Protein AF-A0A0L0FN17-F1 (afdb_monomer_lite)

Sequence (149 aa):
MPITRLVSHERHCKNNTYSCPTCDVKLPLDSREWHEVFMHTRTTCVCSAELTHHALLNAHVRMECSKRMIQCSNLGCLLLTPAYRHTEHLRECGSVTIACPICIENVCRSAAVFHFEAMHGIQAEQLRSGVPLEDQVAALIAAGKVYDF

pLDDT: mean 87.71, std 11.59, range [44.44, 97.25]

Radius of gyration: 27.36 Å; chains: 1; bounding box: 51×51×70 Å

Organism: NCBI:txid667725

InterPro domains:
  IPR051986 Innate Immunity and Apoptosis Regulator [PTHR16295] (5-124)

Structure (mmCIF, N/CA/C/O backbone):
data_AF-A0A0L0FN17-F1
#
_entry.id   AF-A0A0L0FN17-F1
#
loop_
_atom_site.group_PDB
_atom_site.id
_atom_site.type_symbol
_atom_site.label_atom_id
_atom_site.label_alt_id
_atom_site.label_comp_id
_atom_site.label_asym_id
_atom_site.label_entity_id
_atom_site.label_seq_id
_atom_site.pdbx_PDB_ins_code
_atom_site.Cartn_x
_atom_site.Cartn_y
_atom_site.Cartn_z
_atom_site.occupancy
_atom_site.B_iso_or_equiv
_atom_site.auth_seq_id
_atom_site.auth_comp_id
_atom_site.auth_asym_id
_atom_site.auth_atom_id
_atom_site.pdbx_PDB_model_num
ATOM 1 N N . MET A 1 1 ? -32.188 -39.034 37.813 1.00 44.44 1 MET A N 1
ATOM 2 C CA . MET A 1 1 ? -32.162 -37.751 38.555 1.00 44.44 1 MET A CA 1
ATOM 3 C C . MET A 1 1 ?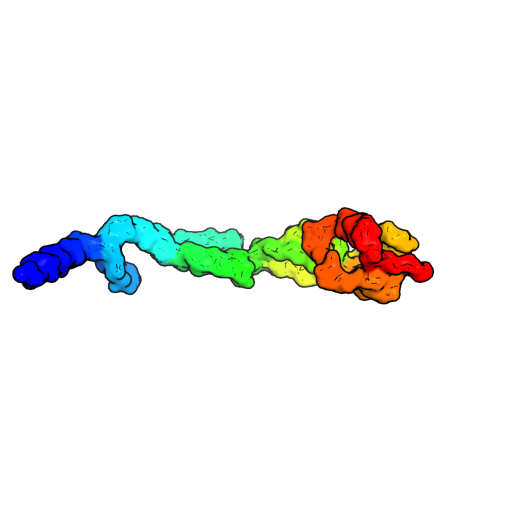 -31.449 -36.671 37.723 1.00 44.44 1 MET A C 1
ATOM 5 O O . MET A 1 1 ? -30.243 -36.523 37.880 1.00 44.44 1 MET A O 1
ATOM 9 N N . PRO A 1 2 ? -32.133 -35.957 36.801 1.00 53.91 2 PRO A N 1
ATOM 10 C CA . PRO A 1 2 ? -31.514 -34.903 35.974 1.00 53.91 2 PRO A CA 1
ATOM 11 C C . PRO A 1 2 ? -31.771 -33.464 36.474 1.00 53.91 2 PRO A C 1
ATOM 13 O O . PRO A 1 2 ? -31.056 -32.546 36.089 1.00 53.91 2 PRO A O 1
ATOM 16 N N . ILE A 1 3 ? -32.766 -33.257 37.346 1.00 52.59 3 ILE A N 1
ATOM 17 C CA . ILE A 1 3 ? -33.277 -31.922 37.723 1.00 52.59 3 ILE A CA 1
ATOM 18 C C . ILE A 1 3 ? -32.275 -31.139 38.590 1.00 52.59 3 ILE A C 1
ATOM 20 O O . ILE A 1 3 ? -32.088 -29.940 38.405 1.00 52.59 3 ILE A O 1
ATOM 24 N N . THR A 1 4 ? -31.551 -31.812 39.486 1.00 55.56 4 THR A N 1
ATOM 25 C CA . THR A 1 4 ? -30.559 -31.182 40.377 1.00 55.56 4 THR A CA 1
ATOM 26 C C . THR A 1 4 ? -29.362 -30.585 39.635 1.00 55.56 4 THR A C 1
ATOM 28 O O . THR A 1 4 ? -28.805 -29.586 40.086 1.00 55.56 4 THR A O 1
ATOM 31 N N . ARG A 1 5 ? -28.982 -31.142 38.476 1.00 55.22 5 ARG A N 1
ATOM 32 C CA . ARG A 1 5 ? -27.898 -30.584 37.650 1.00 55.22 5 ARG A CA 1
ATOM 33 C C . ARG A 1 5 ? -28.317 -29.298 36.937 1.00 55.22 5 ARG A C 1
ATOM 35 O O . ARG A 1 5 ? -27.504 -28.384 36.856 1.00 55.22 5 ARG A O 1
ATOM 42 N N . LEU A 1 6 ? -29.569 -29.204 36.482 1.00 60.59 6 LEU A N 1
ATOM 43 C CA . LEU A 1 6 ? -30.074 -28.018 35.784 1.00 60.59 6 LEU A CA 1
ATOM 44 C C . LEU A 1 6 ? -30.191 -26.817 36.734 1.00 60.59 6 LEU A C 1
ATOM 46 O O . LEU A 1 6 ? -29.661 -25.755 36.437 1.00 60.59 6 LEU A O 1
ATOM 50 N N . VAL A 1 7 ? -30.762 -27.017 37.927 1.00 61.84 7 VAL A N 1
ATOM 51 C CA . VAL A 1 7 ? -30.906 -25.959 38.948 1.00 61.84 7 VAL A CA 1
ATOM 52 C C . VAL A 1 7 ? -29.539 -25.459 39.440 1.00 61.84 7 VAL A C 1
ATOM 54 O O . VAL A 1 7 ? -29.342 -24.266 39.676 1.00 61.84 7 VAL A O 1
ATOM 57 N N . SER A 1 8 ? -28.559 -26.361 39.561 1.00 62.78 8 SER A N 1
ATOM 58 C CA . SER A 1 8 ? -27.179 -25.992 39.897 1.00 62.78 8 SER A CA 1
ATOM 59 C C . SER A 1 8 ? -26.492 -25.220 38.768 1.00 62.78 8 SER A C 1
ATOM 61 O O . SER A 1 8 ? -25.761 -24.271 39.051 1.00 62.78 8 SER A O 1
ATOM 63 N N . HIS A 1 9 ? -26.707 -25.607 37.506 1.00 62.69 9 HIS A N 1
ATOM 64 C CA . HIS A 1 9 ? -26.174 -24.886 36.351 1.00 62.69 9 HIS A CA 1
ATOM 65 C C . HIS A 1 9 ? -26.810 -23.500 36.220 1.00 62.69 9 HIS A C 1
ATOM 67 O O . HIS A 1 9 ? -26.086 -22.527 36.063 1.00 62.69 9 HIS A O 1
ATOM 73 N N . GLU A 1 10 ? -28.129 -23.382 36.379 1.00 60.12 10 GLU A N 1
ATOM 74 C CA . GLU A 1 10 ? -28.839 -22.100 36.355 1.00 60.12 10 GLU A CA 1
ATOM 75 C C . GLU A 1 10 ? -28.340 -21.150 37.445 1.00 60.12 10 GLU A C 1
ATOM 77 O O . GLU A 1 10 ? -28.096 -19.976 37.170 1.00 60.12 10 GLU A O 1
ATOM 82 N N . ARG A 1 11 ? -28.121 -21.645 38.671 1.00 60.91 11 ARG A N 1
ATOM 83 C CA . ARG A 1 11 ? -27.576 -20.837 39.771 1.00 60.91 11 ARG A CA 1
ATOM 84 C C . ARG A 1 11 ? -26.118 -20.438 39.533 1.00 60.91 11 ARG A C 1
ATOM 86 O O . ARG A 1 11 ? -25.749 -19.303 39.823 1.00 60.91 11 ARG A O 1
ATOM 93 N N . HIS A 1 12 ? -25.294 -21.344 39.005 1.00 60.47 12 HIS A N 1
ATOM 94 C CA . HIS A 1 12 ? -23.901 -21.051 38.660 1.00 60.47 12 HIS A CA 1
ATOM 95 C C . HIS A 1 12 ? -23.807 -20.049 37.502 1.00 60.47 12 HIS A C 1
ATOM 97 O O . HIS A 1 12 ? -23.046 -19.093 37.583 1.00 60.47 12 HIS A O 1
ATOM 103 N N . CYS A 1 13 ? -24.645 -20.207 36.478 1.00 60.00 13 CYS A N 1
ATOM 104 C CA . CYS A 1 13 ? -24.744 -19.293 35.349 1.00 60.00 13 CYS A CA 1
ATOM 105 C C . CYS A 1 13 ? -25.216 -17.907 35.820 1.00 60.00 13 CYS A C 1
ATOM 107 O O . CYS A 1 13 ? -24.530 -16.925 35.564 1.00 60.00 13 CYS A O 1
ATOM 109 N N . LYS A 1 14 ? -26.286 -17.808 36.627 1.00 60.56 14 LYS A N 1
ATOM 110 C CA . LYS A 1 14 ? -26.747 -16.524 37.200 1.00 60.56 14 LYS A CA 1
ATOM 111 C C . LYS A 1 14 ? -25.676 -15.801 38.018 1.00 60.56 14 LYS A C 1
ATOM 113 O O . LYS A 1 14 ? -25.554 -14.589 37.897 1.00 60.56 14 LYS A O 1
ATOM 118 N N . ASN A 1 15 ? -24.919 -16.530 38.836 1.00 68.00 15 ASN A N 1
ATOM 119 C CA . ASN A 1 15 ? -23.893 -15.937 39.698 1.00 68.00 15 ASN A CA 1
ATOM 120 C C . ASN A 1 15 ? -22.588 -15.611 38.958 1.00 68.00 15 ASN A C 1
ATOM 122 O O . ASN A 1 15 ? -21.779 -14.858 39.488 1.00 68.00 15 ASN A O 1
ATOM 126 N N . ASN A 1 16 ? -22.382 -16.169 37.762 1.00 76.69 16 ASN A N 1
ATOM 127 C CA . ASN A 1 16 ? -21.165 -15.990 36.973 1.00 76.69 16 ASN A CA 1
ATOM 128 C C . ASN A 1 16 ? -21.400 -15.197 35.675 1.00 76.69 16 ASN A C 1
ATOM 130 O O . ASN A 1 16 ? -20.583 -15.247 34.757 1.00 76.69 16 ASN A O 1
ATOM 134 N N . THR A 1 17 ? -22.525 -14.478 35.582 1.00 84.88 17 THR A N 1
ATOM 135 C CA . THR A 1 17 ? -22.855 -13.619 34.438 1.00 84.88 17 THR A CA 1
ATOM 136 C C . THR A 1 17 ? -22.808 -12.152 34.858 1.00 84.88 17 THR A C 1
ATOM 138 O O . THR A 1 17 ? -23.466 -11.740 35.810 1.00 84.88 17 THR A O 1
ATOM 141 N N . TYR A 1 18 ? -22.059 -11.351 34.114 1.00 88.38 18 TYR A N 1
ATOM 142 C CA . TYR A 1 18 ? -22.012 -9.899 34.183 1.00 88.38 18 TYR A CA 1
ATOM 143 C C . TYR A 1 18 ? -22.920 -9.292 33.107 1.00 88.38 18 TYR A C 1
ATOM 145 O O . TYR A 1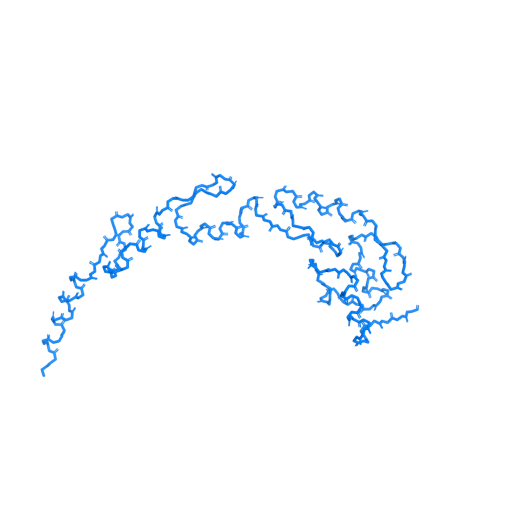 18 ? -22.970 -9.789 31.984 1.00 88.38 18 TYR A O 1
ATOM 153 N N . SER A 1 19 ? -23.643 -8.223 33.446 1.00 91.94 19 SER A N 1
ATOM 154 C CA . SER A 1 19 ? -24.376 -7.396 32.477 1.00 91.94 19 SER A CA 1
ATOM 155 C C . SER A 1 19 ? -23.685 -6.041 32.385 1.00 91.94 19 SER A C 1
ATOM 157 O O . SER A 1 19 ? -23.561 -5.355 33.398 1.00 91.94 19 SER A O 1
ATOM 159 N N . CYS A 1 20 ? -23.207 -5.674 31.197 1.00 91.31 20 CYS A N 1
ATOM 160 C CA . CYS A 1 20 ? -22.503 -4.413 30.991 1.00 91.31 20 CYS A CA 1
ATOM 161 C C . CYS A 1 20 ? -23.466 -3.217 31.118 1.00 91.31 20 CYS A C 1
ATOM 163 O O . CYS A 1 20 ? -24.441 -3.176 30.377 1.00 91.31 20 CYS A O 1
ATOM 165 N N . PRO A 1 21 ? -23.182 -2.197 31.946 1.00 90.12 21 PRO A N 1
ATOM 166 C CA . PRO A 1 21 ? -24.062 -1.038 32.116 1.00 90.12 21 PRO A CA 1
ATOM 167 C C . PRO A 1 21 ? -24.039 -0.060 30.929 1.00 90.12 21 PRO A C 1
ATOM 169 O O . PRO A 1 21 ? -24.857 0.850 30.870 1.00 90.12 21 PRO A O 1
ATOM 172 N N . THR A 1 22 ? -23.083 -0.199 30.003 1.00 88.62 22 THR A N 1
ATOM 173 C CA . THR A 1 22 ? -22.932 0.696 28.842 1.00 88.62 22 THR A CA 1
ATOM 174 C C . THR A 1 22 ? -23.704 0.206 27.618 1.00 88.62 22 THR A C 1
ATOM 176 O O . THR A 1 22 ? -24.139 1.017 26.806 1.00 88.62 22 THR A O 1
ATOM 179 N N . CYS A 1 23 ? -23.854 -1.111 27.454 1.00 89.81 23 CYS A N 1
ATOM 180 C CA . CYS A 1 23 ? -24.461 -1.709 26.258 1.00 89.81 23 CYS A CA 1
ATOM 181 C C . CYS A 1 23 ? -25.405 -2.886 26.545 1.00 89.81 23 CYS A C 1
ATOM 183 O O . CYS A 1 23 ? -25.843 -3.546 25.607 1.00 89.81 23 CYS A O 1
ATOM 185 N N . ASP A 1 24 ? -25.675 -3.183 27.820 1.00 90.62 24 ASP A N 1
ATOM 186 C CA . ASP A 1 24 ? -26.569 -4.245 28.310 1.00 90.62 24 ASP A CA 1
ATOM 187 C C . ASP A 1 24 ? -26.239 -5.676 27.841 1.00 90.62 24 ASP A C 1
ATOM 189 O O . ASP A 1 24 ? -27.016 -6.615 28.047 1.00 90.62 24 ASP A O 1
ATOM 193 N N . VAL A 1 25 ? -25.054 -5.888 27.260 1.00 90.06 25 VAL A N 1
ATOM 194 C CA . VAL A 1 25 ? -24.565 -7.220 26.886 1.00 90.06 25 VAL A CA 1
ATOM 195 C C . VAL A 1 25 ? -24.356 -8.062 28.141 1.00 90.06 25 VAL A C 1
ATOM 197 O O . VAL A 1 25 ? -23.751 -7.610 29.114 1.00 90.06 25 VAL A O 1
ATOM 200 N N . LYS A 1 26 ? -24.828 -9.311 28.094 1.00 90.44 26 LYS A N 1
ATOM 201 C CA . LYS A 1 26 ? -24.593 -10.327 29.125 1.00 90.44 26 LYS A CA 1
ATOM 202 C C . LYS A 1 26 ? -23.416 -11.208 28.729 1.00 90.44 26 LYS A C 1
ATOM 204 O O . LYS A 1 26 ? -23.409 -11.763 27.633 1.00 90.44 26 LYS A O 1
ATOM 209 N N . LEU A 1 27 ? -22.441 -11.348 29.616 1.00 89.50 27 LEU A N 1
ATOM 210 C CA . LEU A 1 27 ? -21.198 -12.079 29.379 1.00 89.50 27 LEU A CA 1
ATOM 211 C C . LEU A 1 27 ? -20.705 -12.761 30.664 1.00 89.50 27 LEU A C 1
ATOM 213 O O . LEU A 1 27 ? -21.163 -12.399 31.747 1.00 89.50 27 LEU A O 1
ATOM 217 N N . PRO A 1 28 ? -19.784 -13.736 30.590 1.00 90.19 28 PRO A N 1
ATOM 218 C CA . PRO A 1 28 ? -19.160 -14.304 31.782 1.00 90.19 28 PRO A CA 1
ATOM 219 C C . PRO A 1 28 ? -18.481 -13.221 32.625 1.00 90.19 28 PRO A C 1
ATOM 221 O O . PRO A 1 28 ? -17.878 -12.296 32.074 1.00 90.19 28 PRO A O 1
ATOM 224 N N . LEU A 1 29 ? -18.553 -13.343 33.951 1.00 88.06 29 LEU A N 1
ATOM 225 C CA . LEU A 1 29 ? -17.951 -12.380 34.879 1.00 88.06 29 LEU A CA 1
ATOM 226 C C . LEU A 1 29 ? -16.445 -12.206 34.620 1.00 88.06 29 LEU A C 1
ATOM 228 O O . LEU A 1 29 ? -15.964 -11.077 34.570 1.00 88.06 29 LEU A O 1
ATOM 232 N N . ASP A 1 30 ? -15.739 -13.302 34.330 1.00 89.12 30 ASP A N 1
ATOM 233 C CA . ASP A 1 30 ? -14.303 -13.309 34.006 1.00 89.12 30 ASP A CA 1
ATOM 234 C C . ASP A 1 30 ? -13.965 -12.556 32.704 1.00 89.12 30 ASP A C 1
ATOM 236 O O . ASP A 1 30 ? -12.822 -12.178 32.472 1.00 89.12 30 ASP A O 1
ATOM 240 N N . SER A 1 31 ? -14.953 -12.318 31.834 1.00 90.19 31 SER A N 1
ATOM 241 C CA . SER A 1 31 ? -14.785 -11.567 30.581 1.00 90.19 31 SER A CA 1
ATOM 242 C C . SER A 1 31 ? -15.114 -10.075 30.720 1.00 90.19 31 SER A C 1
ATOM 244 O O . SER A 1 31 ? -14.966 -9.331 29.750 1.00 90.19 31 SER A O 1
ATOM 246 N N . ARG A 1 32 ? -15.563 -9.620 31.901 1.00 90.56 32 ARG A N 1
ATOM 247 C CA . ARG A 1 32 ? -15.974 -8.230 32.156 1.00 90.56 32 ARG A CA 1
ATOM 248 C C . ARG A 1 32 ? -14.882 -7.223 31.817 1.00 90.56 32 ARG A C 1
ATOM 250 O O . ARG A 1 32 ? -15.141 -6.284 31.071 1.00 90.56 32 ARG A O 1
ATOM 257 N N . GLU A 1 33 ? -13.694 -7.401 32.388 1.00 90.81 33 GLU A N 1
ATOM 258 C CA . GLU A 1 33 ? -12.596 -6.441 32.240 1.00 90.81 33 GLU A CA 1
ATOM 259 C C . GLU A 1 33 ? -12.179 -6.326 30.774 1.00 90.81 33 GLU A C 1
ATOM 261 O O . GLU A 1 33 ? -12.100 -5.229 30.227 1.00 90.81 33 GLU A O 1
ATOM 266 N N . TRP A 1 34 ? -12.026 -7.472 30.105 1.00 90.31 34 TRP A N 1
ATOM 267 C CA . TRP A 1 34 ? -11.741 -7.511 28.677 1.00 90.31 34 TRP A CA 1
ATOM 268 C C . TRP A 1 34 ? -12.815 -6.775 27.868 1.00 90.31 34 TRP A C 1
ATOM 270 O O . TRP A 1 34 ? -12.481 -5.958 27.018 1.00 90.31 34 TRP A O 1
ATOM 280 N N . HIS A 1 35 ? -14.099 -7.005 28.152 1.00 90.88 35 HIS A N 1
ATOM 281 C CA . HIS A 1 35 ? -15.195 -6.326 27.464 1.00 90.88 35 HIS A CA 1
ATOM 282 C C . HIS A 1 35 ? -15.167 -4.810 27.679 1.00 90.88 35 HIS A C 1
ATOM 284 O O . HIS A 1 35 ? -15.280 -4.061 26.712 1.00 90.88 35 HIS A O 1
ATOM 290 N N . GLU A 1 36 ? -14.999 -4.343 28.917 1.00 87.56 36 GLU A N 1
ATOM 291 C CA . GLU A 1 36 ? -14.923 -2.908 29.215 1.00 87.56 36 GLU A CA 1
ATOM 292 C C . GLU A 1 36 ? -13.761 -2.253 28.462 1.00 87.56 36 GLU A C 1
ATOM 294 O O . GLU A 1 36 ? -13.959 -1.259 27.757 1.00 87.56 36 GLU A O 1
ATOM 299 N N . VAL A 1 37 ? -12.578 -2.870 28.517 1.00 87.38 37 VAL A N 1
ATOM 300 C CA . VAL A 1 37 ? -11.384 -2.361 27.843 1.00 87.38 37 VAL A CA 1
ATOM 301 C C . VAL A 1 37 ? -11.551 -2.378 26.321 1.00 87.38 37 VAL A C 1
ATOM 303 O O . VAL A 1 37 ? -11.330 -1.357 25.673 1.00 87.38 37 VAL A O 1
ATOM 306 N N . PHE A 1 38 ? -11.966 -3.496 25.725 1.00 86.00 38 PHE A N 1
ATOM 307 C CA . PHE A 1 38 ? -12.003 -3.640 24.268 1.00 86.00 38 PHE A CA 1
ATOM 308 C C . PHE A 1 38 ? -13.199 -2.958 23.605 1.00 86.00 38 PHE A C 1
ATOM 310 O O . PHE A 1 38 ? -13.077 -2.538 22.454 1.00 86.00 38 PHE A O 1
ATOM 317 N N . MET A 1 39 ? -14.342 -2.848 24.284 1.00 85.62 39 MET A N 1
ATOM 318 C CA . MET A 1 39 ? -15.570 -2.330 23.675 1.00 85.62 39 MET A CA 1
ATOM 319 C C . MET A 1 39 ? -15.790 -0.847 23.967 1.00 85.62 39 MET A C 1
ATOM 321 O O . MET A 1 39 ? -16.277 -0.128 23.095 1.00 85.62 39 MET A O 1
ATOM 325 N N . HIS A 1 40 ? -15.408 -0.376 25.159 1.00 88.50 40 HIS A N 1
ATOM 326 C CA . HIS A 1 40 ? -15.829 0.942 25.653 1.00 88.50 40 HIS A CA 1
ATOM 327 C C . HIS A 1 40 ? -14.682 1.927 25.868 1.00 88.50 40 HIS A C 1
ATOM 329 O O . HIS A 1 40 ? -14.940 3.125 25.994 1.00 88.50 40 HIS A O 1
ATOM 335 N N . THR A 1 41 ? -13.423 1.478 25.836 1.00 87.50 41 THR A N 1
ATOM 336 C CA . THR A 1 41 ? -12.281 2.403 25.876 1.00 87.50 41 THR A CA 1
ATOM 337 C C . THR A 1 41 ? -12.279 3.282 24.634 1.00 87.50 41 THR A C 1
ATOM 339 O O . THR A 1 41 ? -12.156 2.804 23.503 1.00 87.50 41 THR A O 1
ATOM 342 N N . ARG A 1 42 ? -12.392 4.595 24.850 1.00 85.94 42 ARG A N 1
ATOM 343 C CA . ARG A 1 42 ? -12.186 5.582 23.794 1.00 85.94 42 ARG A CA 1
ATOM 344 C C . ARG A 1 42 ? -10.716 5.631 23.433 1.00 85.94 42 ARG A C 1
ATOM 346 O O . ARG A 1 42 ? -9.864 5.815 24.296 1.00 85.94 42 ARG A O 1
ATOM 353 N N . THR A 1 43 ? -10.442 5.503 22.145 1.00 86.06 43 THR A N 1
ATOM 354 C CA . THR A 1 43 ? -9.096 5.637 21.602 1.00 86.06 43 THR A CA 1
ATOM 355 C C . THR A 1 43 ? -9.106 6.684 20.503 1.00 86.06 43 THR A C 1
ATOM 357 O O . THR A 1 43 ? -9.994 6.701 19.649 1.00 86.06 43 THR A O 1
ATOM 360 N N . THR A 1 44 ? -8.103 7.554 20.516 1.00 87.94 44 THR A N 1
ATOM 361 C CA . THR A 1 44 ? -7.920 8.574 19.486 1.00 87.94 44 THR A CA 1
ATOM 362 C C . THR A 1 44 ? -6.976 8.043 18.415 1.00 87.94 44 THR A C 1
ATOM 364 O O . THR A 1 44 ? -5.846 7.646 18.699 1.00 87.94 44 THR A O 1
ATOM 367 N N . CYS A 1 45 ? -7.430 8.026 17.165 1.00 90.56 45 CYS A N 1
ATOM 368 C CA . CYS A 1 45 ? -6.592 7.683 16.024 1.00 90.56 45 CYS A CA 1
ATOM 369 C C . CYS A 1 45 ? -5.606 8.825 15.703 1.00 90.56 45 CYS A C 1
ATOM 371 O O . CYS A 1 45 ? -5.848 9.987 16.016 1.00 90.56 45 CYS A O 1
ATOM 373 N N . VAL A 1 46 ? -4.520 8.530 14.981 1.00 87.75 46 VAL A N 1
ATOM 374 C CA . VAL A 1 46 ? -3.538 9.525 14.491 1.00 87.75 46 VAL A CA 1
ATOM 375 C C . VAL A 1 46 ? -4.180 10.589 13.581 1.00 87.75 46 VAL A C 1
ATOM 377 O O . VAL A 1 46 ? -3.662 11.701 13.432 1.00 87.75 46 VAL A O 1
ATOM 380 N N . CYS A 1 47 ? -5.319 10.275 12.959 1.00 88.25 47 CYS A N 1
ATOM 381 C CA . CYS A 1 47 ? -6.135 11.226 12.196 1.00 88.25 47 CYS A CA 1
ATOM 382 C C . CYS A 1 47 ? -7.042 12.114 13.072 1.00 88.25 47 CYS A C 1
ATOM 384 O O . CYS A 1 47 ? -7.796 12.906 12.518 1.00 88.25 47 CYS A O 1
ATOM 386 N N . SER A 1 48 ? -6.956 11.988 14.400 1.00 90.06 48 SER A N 1
ATOM 387 C CA . SER A 1 48 ? -7.777 12.665 15.414 1.00 90.06 48 SER A CA 1
ATOM 388 C C . SER A 1 48 ? -9.232 12.191 15.518 1.00 90.06 48 SER A C 1
ATOM 390 O O . SER A 1 48 ? -9.994 12.771 16.283 1.00 90.06 48 SER A O 1
ATOM 392 N N . ALA A 1 49 ? -9.623 11.123 14.814 1.00 86.31 49 ALA A N 1
ATOM 393 C CA . ALA A 1 49 ? -10.921 10.484 15.025 1.00 86.31 49 ALA A CA 1
ATOM 394 C C . ALA A 1 49 ? -10.962 9.772 16.387 1.00 86.31 49 ALA A C 1
ATOM 396 O O . ALA A 1 49 ? -10.041 9.023 16.723 1.00 86.31 49 ALA A O 1
ATOM 397 N N . GLU A 1 50 ? -12.032 9.978 17.150 1.00 88.06 50 GLU A N 1
ATOM 398 C CA . GLU A 1 50 ? -12.308 9.227 18.375 1.00 88.06 50 GLU A CA 1
ATOM 399 C C . GLU A 1 50 ? -13.189 8.025 18.052 1.00 88.06 50 GLU A C 1
ATOM 401 O O . GLU A 1 50 ? -14.273 8.176 17.489 1.00 88.06 50 GLU A O 1
ATOM 406 N N . LEU A 1 51 ? -12.732 6.832 18.426 1.00 85.31 51 LEU A N 1
ATOM 407 C CA . LEU A 1 51 ? -13.511 5.610 18.289 1.00 85.31 51 LEU A CA 1
ATOM 408 C C . LEU A 1 51 ? -13.628 4.932 19.649 1.00 85.31 51 LEU A C 1
ATOM 410 O O . LEU A 1 51 ? -12.648 4.781 20.382 1.00 85.31 51 LEU A O 1
ATOM 414 N N . THR A 1 52 ? -14.843 4.516 19.982 1.00 76.06 52 THR A N 1
ATOM 415 C CA . THR A 1 52 ? -15.067 3.435 20.939 1.00 76.06 52 THR A CA 1
ATOM 416 C C . THR A 1 52 ? -14.929 2.119 20.184 1.00 76.06 52 THR A C 1
ATOM 418 O O . THR A 1 52 ? -15.087 2.091 18.964 1.00 76.06 52 THR A O 1
ATOM 421 N N . HIS A 1 53 ? -14.637 1.032 20.890 1.00 82.69 53 HIS A N 1
ATOM 422 C CA . HIS A 1 53 ? -14.472 -0.303 20.321 1.00 82.69 53 HIS A CA 1
ATOM 423 C C . HIS A 1 53 ? -13.188 -0.513 19.501 1.00 82.69 53 HIS A C 1
ATOM 425 O O . HIS A 1 53 ? -13.003 -0.014 18.388 1.00 82.69 53 HIS A O 1
A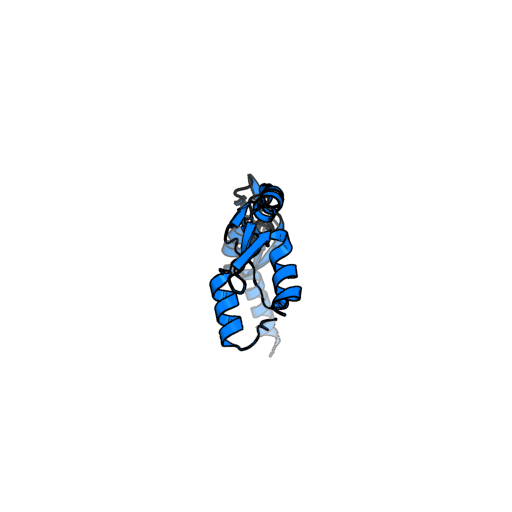TOM 431 N N . HIS A 1 54 ? -12.315 -1.377 20.006 1.00 77.75 54 HIS A N 1
ATOM 432 C CA . HIS A 1 54 ? -11.023 -1.663 19.394 1.00 77.75 54 HIS A CA 1
ATOM 433 C C . HIS A 1 54 ? -11.151 -2.265 17.982 1.00 77.75 54 HIS A C 1
ATOM 435 O O . HIS A 1 54 ? -10.316 -1.999 17.116 1.00 77.75 54 HIS A O 1
ATOM 441 N N . ALA A 1 55 ? -12.203 -3.041 17.686 1.00 76.06 55 ALA A N 1
ATOM 442 C CA . ALA A 1 55 ? -12.404 -3.544 16.322 1.00 76.06 55 ALA A CA 1
ATOM 443 C C . ALA A 1 55 ? -12.822 -2.434 15.340 1.00 76.06 55 ALA A C 1
ATOM 445 O O . ALA A 1 55 ? -12.436 -2.494 14.174 1.00 76.06 55 ALA A O 1
ATOM 446 N N . LEU A 1 56 ? -13.544 -1.401 15.807 1.00 84.06 56 LEU A N 1
ATOM 447 C CA . LEU A 1 56 ? -13.884 -0.244 14.971 1.00 84.06 56 LEU A CA 1
ATOM 448 C C . LEU A 1 56 ? -12.632 0.583 14.687 1.00 84.06 56 LEU A C 1
ATOM 450 O O . LEU A 1 56 ? -12.394 0.947 13.541 1.00 84.06 56 LEU A O 1
ATOM 454 N N . LEU A 1 57 ? -11.772 0.785 15.691 1.00 86.88 57 LEU A N 1
ATOM 455 C CA . LEU A 1 57 ? -10.467 1.419 15.494 1.00 86.88 57 LEU A CA 1
ATOM 456 C C . LEU A 1 57 ? -9.612 0.664 14.463 1.00 86.88 57 LEU A C 1
ATOM 458 O O . LEU A 1 57 ? -9.019 1.283 13.581 1.00 86.88 57 LEU A O 1
ATOM 462 N N . ASN A 1 58 ? -9.560 -0.667 14.542 1.00 85.81 58 ASN A N 1
ATOM 463 C CA . ASN A 1 58 ? -8.802 -1.476 13.585 1.00 85.81 58 ASN A CA 1
ATOM 464 C C . ASN A 1 58 ? -9.362 -1.379 12.160 1.00 85.81 58 ASN A C 1
ATOM 466 O O . ASN A 1 58 ? -8.589 -1.228 11.213 1.00 85.81 58 ASN A O 1
ATOM 470 N N . ALA A 1 59 ? -10.687 -1.449 12.000 1.00 88.38 59 ALA A N 1
ATOM 471 C CA . ALA A 1 59 ? -11.337 -1.261 10.705 1.00 88.38 59 ALA A CA 1
ATOM 472 C C . ALA A 1 59 ? -11.046 0.140 10.145 1.00 88.38 59 ALA A C 1
ATOM 474 O O . ALA A 1 59 ? -10.604 0.271 9.002 1.00 88.38 59 ALA A O 1
ATOM 475 N N . HIS A 1 60 ? -11.172 1.165 10.987 1.00 90.81 60 HIS A N 1
ATOM 476 C CA . HIS A 1 60 ? -10.880 2.548 10.646 1.00 90.81 60 HIS A CA 1
ATOM 477 C C . HIS A 1 60 ? -9.439 2.729 10.155 1.00 90.81 60 HIS A C 1
ATOM 479 O O . HIS A 1 60 ? -9.221 3.221 9.050 1.00 90.81 60 HIS A O 1
ATOM 485 N N . VAL A 1 61 ? -8.438 2.299 10.932 1.00 90.06 61 VAL A N 1
ATOM 486 C CA . VAL A 1 61 ? -7.014 2.459 10.580 1.00 90.06 61 VAL A CA 1
ATOM 487 C C . VAL A 1 61 ? -6.677 1.777 9.252 1.00 90.06 61 VAL A C 1
ATOM 489 O O . VAL A 1 61 ? -5.846 2.287 8.503 1.00 90.06 61 VAL A O 1
ATOM 492 N N . ARG A 1 62 ? -7.333 0.656 8.929 1.00 88.50 62 ARG A N 1
ATOM 493 C CA . ARG A 1 62 ? -7.079 -0.100 7.694 1.00 88.50 62 ARG A CA 1
ATOM 494 C C . ARG A 1 62 ? -7.807 0.458 6.474 1.00 88.50 62 ARG A C 1
ATOM 496 O O . ARG A 1 62 ? -7.230 0.455 5.391 1.00 88.50 62 ARG A O 1
ATOM 503 N N . MET A 1 63 ? -9.046 0.917 6.632 1.00 88.00 63 MET A N 1
ATOM 504 C CA . MET A 1 63 ? -9.934 1.187 5.493 1.00 88.00 63 MET A CA 1
ATOM 505 C C . MET A 1 63 ? -10.277 2.668 5.324 1.00 88.00 63 MET A C 1
ATOM 507 O O . MET A 1 63 ? -10.361 3.152 4.198 1.00 88.00 63 MET A O 1
ATOM 511 N N . GLU A 1 64 ? -10.435 3.406 6.420 1.00 89.12 64 GLU A N 1
ATOM 512 C CA . GLU A 1 64 ? -11.067 4.733 6.409 1.00 89.12 64 GLU A CA 1
ATOM 513 C C . GLU A 1 64 ? -10.096 5.864 6.747 1.00 89.12 64 GLU A C 1
ATOM 515 O O . GLU A 1 64 ? -10.245 6.988 6.272 1.00 89.12 64 GLU A O 1
ATOM 520 N N . CYS A 1 65 ? -9.084 5.581 7.567 1.00 92.56 65 CYS A N 1
ATOM 521 C CA . CYS A 1 65 ? -8.179 6.590 8.087 1.00 92.56 65 CYS A CA 1
ATOM 522 C C . CYS A 1 65 ? -7.478 7.321 6.938 1.00 92.56 65 CYS A C 1
ATOM 524 O O . CYS A 1 65 ? -6.788 6.720 6.108 1.00 92.56 65 CYS A O 1
ATOM 526 N N . SER A 1 66 ? -7.620 8.646 6.902 1.00 91.62 66 SER A N 1
ATOM 527 C CA . SER A 1 66 ? -6.987 9.509 5.898 1.00 91.62 66 SER A CA 1
ATOM 528 C C . SER A 1 66 ? -5.461 9.492 5.991 1.00 91.62 66 SER A C 1
ATOM 530 O O . SER A 1 66 ? -4.772 9.706 4.996 1.00 91.62 66 SER A O 1
ATOM 532 N N . LYS A 1 67 ? -4.927 9.192 7.180 1.00 94.12 67 LYS A N 1
ATOM 533 C CA . LYS A 1 67 ? -3.493 9.046 7.448 1.00 94.12 67 LYS A CA 1
ATOM 534 C C . LYS A 1 67 ? -3.010 7.593 7.388 1.00 94.12 67 LYS A C 1
ATOM 536 O O . LYS A 1 67 ? -1.855 7.347 7.724 1.00 94.12 67 LYS A O 1
ATOM 541 N N . ARG A 1 68 ? -3.848 6.632 6.970 1.00 94.69 68 ARG A N 1
ATOM 542 C CA . ARG A 1 68 ? -3.380 5.257 6.735 1.00 94.69 68 ARG A CA 1
ATOM 543 C C . ARG A 1 68 ? -2.308 5.264 5.651 1.00 94.69 68 ARG A C 1
ATOM 545 O O . ARG A 1 68 ? -2.404 6.025 4.686 1.00 94.69 68 ARG A O 1
ATOM 552 N N . MET A 1 69 ? -1.313 4.408 5.811 1.00 94.25 69 MET A N 1
ATOM 553 C CA . MET A 1 69 ? -0.236 4.266 4.843 1.00 94.25 69 MET A CA 1
ATOM 554 C C . MET A 1 69 ? -0.688 3.340 3.716 1.00 94.25 69 MET A C 1
ATOM 556 O O . MET A 1 69 ? -1.137 2.225 3.969 1.00 94.25 69 MET A O 1
ATOM 560 N N . ILE A 1 70 ? -0.580 3.812 2.478 1.00 95.06 70 ILE A N 1
ATOM 561 C CA . ILE A 1 70 ? -0.890 3.056 1.267 1.00 95.06 70 ILE A CA 1
ATOM 562 C C . ILE A 1 70 ? 0.389 2.920 0.456 1.00 95.06 70 ILE A C 1
ATOM 564 O O . ILE A 1 70 ? 1.117 3.893 0.255 1.00 95.06 70 ILE A O 1
ATOM 568 N N . GLN A 1 71 ? 0.647 1.712 -0.022 1.00 95.69 71 GLN A N 1
ATOM 569 C CA . GLN A 1 71 ? 1.740 1.446 -0.941 1.00 95.69 71 GLN A CA 1
ATOM 570 C C . GLN A 1 71 ? 1.476 2.074 -2.312 1.00 95.69 71 GLN A C 1
ATOM 572 O O . GLN A 1 71 ? 0.360 2.025 -2.836 1.00 95.69 71 GLN A O 1
ATOM 577 N N . CYS A 1 72 ? 2.505 2.673 -2.908 1.00 96.19 72 CYS A N 1
ATOM 578 C CA . CYS A 1 72 ? 2.433 3.115 -4.295 1.00 96.19 72 CYS A CA 1
ATOM 579 C C . CYS A 1 72 ? 2.170 1.921 -5.226 1.00 96.19 72 CYS A C 1
ATOM 581 O O . CYS A 1 72 ? 2.812 0.882 -5.098 1.00 96.19 72 CYS A O 1
ATOM 583 N N . SER A 1 73 ? 1.232 2.063 -6.164 1.00 94.75 73 SER A N 1
ATOM 584 C CA . SER A 1 73 ? 0.885 1.003 -7.120 1.00 94.75 73 SER A CA 1
ATOM 585 C C . SER A 1 73 ? 1.801 0.962 -8.345 1.00 94.75 73 SER A C 1
ATOM 587 O O . SER A 1 73 ? 1.811 -0.038 -9.054 1.00 94.75 73 SER A O 1
ATOM 589 N N . ASN A 1 74 ? 2.573 2.021 -8.598 1.00 95.50 74 ASN A N 1
ATOM 590 C CA . ASN A 1 74 ? 3.501 2.084 -9.724 1.00 95.50 74 ASN A CA 1
ATOM 591 C C . ASN A 1 74 ? 4.717 1.166 -9.491 1.00 95.50 74 ASN A C 1
ATOM 593 O O . ASN A 1 74 ? 5.318 1.183 -8.411 1.00 95.50 74 ASN A O 1
ATOM 597 N N . LEU A 1 75 ? 5.121 0.406 -10.515 1.00 93.81 75 LEU A N 1
ATOM 598 C CA . LEU A 1 75 ? 6.260 -0.518 -10.434 1.00 93.81 75 LEU A CA 1
ATOM 599 C C . LEU A 1 75 ? 7.571 0.204 -10.096 1.00 93.81 75 LEU A C 1
ATOM 601 O O . LEU A 1 75 ? 7.810 1.332 -10.522 1.00 93.81 75 LEU A O 1
ATOM 605 N N . GLY A 1 76 ? 8.422 -0.437 -9.294 1.00 90.38 76 GLY A N 1
ATOM 606 C CA . GLY A 1 76 ? 9.689 0.151 -8.844 1.00 90.38 76 GLY A CA 1
ATOM 607 C C . GLY A 1 76 ? 9.538 1.309 -7.844 1.00 90.38 76 GLY A C 1
ATOM 608 O O . GLY A 1 76 ? 10.524 1.966 -7.509 1.00 90.38 76 GLY A O 1
ATOM 609 N N . CYS A 1 77 ? 8.326 1.607 -7.357 1.00 95.06 77 CYS A N 1
ATOM 610 C CA . CYS A 1 77 ? 8.124 2.487 -6.206 1.00 95.06 77 CYS A CA 1
ATOM 611 C C . CYS A 1 77 ? 7.874 1.656 -4.951 1.00 95.06 77 CYS A C 1
ATOM 613 O O . CYS A 1 77 ? 6.903 0.907 -4.890 1.00 95.06 77 CYS A O 1
ATOM 615 N N . LEU A 1 78 ? 8.721 1.823 -3.937 1.00 94.56 78 LEU A N 1
ATOM 616 C CA . LEU A 1 78 ? 8.582 1.132 -2.648 1.00 94.56 78 LEU A CA 1
ATOM 617 C C . LEU A 1 78 ? 8.014 2.045 -1.554 1.00 94.56 78 LEU A C 1
ATOM 619 O O . LEU A 1 78 ? 7.954 1.666 -0.387 1.00 94.56 78 LEU A O 1
ATOM 623 N N . LEU A 1 79 ? 7.629 3.273 -1.913 1.00 95.62 79 LEU A N 1
ATOM 624 C CA . LEU A 1 79 ? 7.194 4.259 -0.940 1.00 95.62 79 LEU A CA 1
ATOM 625 C C . LEU A 1 79 ? 5.781 3.941 -0.438 1.00 95.62 79 LEU A C 1
ATOM 627 O O . LEU A 1 79 ? 4.847 3.730 -1.217 1.00 95.62 79 LEU A O 1
ATOM 631 N N . LEU A 1 80 ? 5.634 3.973 0.884 1.00 95.81 80 LEU A N 1
ATOM 632 C CA . LEU A 1 80 ? 4.344 4.073 1.549 1.00 95.81 80 LEU A CA 1
ATOM 633 C C . LEU A 1 80 ? 4.003 5.555 1.716 1.00 95.81 80 LEU A C 1
ATOM 635 O O . LEU A 1 80 ? 4.792 6.315 2.279 1.00 95.81 80 LEU A O 1
ATOM 639 N N . THR A 1 81 ? 2.815 5.967 1.288 1.00 95.38 81 THR A N 1
ATOM 640 C CA . THR A 1 81 ? 2.344 7.347 1.455 1.00 95.38 81 THR A CA 1
ATOM 641 C C . THR A 1 81 ? 1.039 7.391 2.235 1.00 95.38 81 THR A C 1
ATOM 643 O O . THR A 1 81 ? 0.204 6.501 2.055 1.00 95.38 81 THR A O 1
ATOM 646 N N . PRO A 1 82 ? 0.799 8.434 3.045 1.00 95.56 82 PRO A N 1
ATOM 647 C CA . PRO A 1 82 ? -0.510 8.649 3.639 1.00 95.56 82 PRO A CA 1
ATOM 648 C C . PRO A 1 82 ? -1.590 8.761 2.562 1.00 95.56 82 PRO A C 1
ATOM 650 O O . PRO A 1 82 ? -1.386 9.422 1.542 1.00 95.56 82 PRO A O 1
ATOM 653 N N . ALA A 1 83 ? -2.757 8.174 2.806 1.00 95.31 83 ALA A N 1
ATOM 654 C CA . ALA A 1 83 ? -3.828 8.123 1.820 1.00 95.31 83 ALA A CA 1
ATOM 655 C C . ALA A 1 83 ? -4.253 9.491 1.274 1.00 95.31 83 ALA A C 1
ATOM 657 O O . ALA A 1 83 ? -4.516 9.612 0.083 1.00 95.31 83 ALA A O 1
ATOM 658 N N . TYR A 1 84 ? -4.265 10.530 2.113 1.00 94.62 84 TYR A N 1
ATOM 659 C CA . TYR A 1 84 ? -4.623 11.887 1.686 1.00 94.62 84 TYR A CA 1
ATOM 660 C C . TYR A 1 84 ? -3.654 12.506 0.657 1.00 94.62 84 TYR A C 1
ATOM 662 O O . TYR A 1 84 ? -4.029 13.466 -0.008 1.00 94.62 84 TYR A O 1
ATOM 670 N N . ARG A 1 85 ? -2.431 11.969 0.506 1.00 95.62 85 ARG A N 1
ATOM 671 C CA . ARG A 1 85 ? -1.444 12.377 -0.518 1.00 95.62 85 ARG A CA 1
ATOM 672 C C . ARG A 1 85 ? -1.196 11.318 -1.588 1.00 95.62 85 ARG A C 1
ATOM 674 O O . ARG A 1 85 ? -0.414 11.553 -2.504 1.00 95.62 85 ARG A O 1
ATOM 681 N N . HIS A 1 86 ? -1.827 10.149 -1.489 1.00 96.31 86 HIS A N 1
ATOM 682 C CA . HIS A 1 86 ? -1.514 9.018 -2.367 1.00 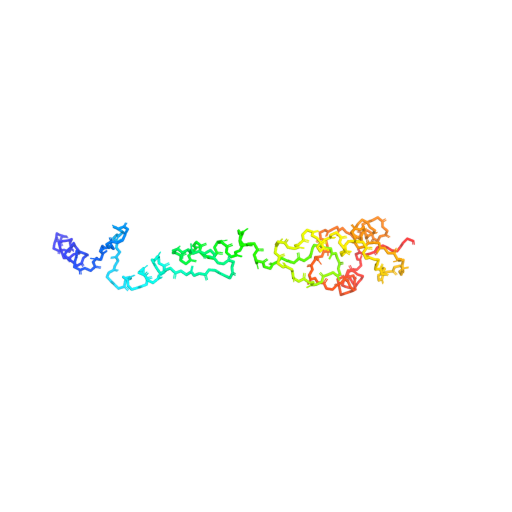96.31 86 HIS A CA 1
ATOM 683 C C . HIS A 1 86 ? -1.805 9.339 -3.838 1.00 96.31 86 HIS A C 1
ATOM 685 O O . HIS A 1 86 ? -0.956 9.090 -4.684 1.00 96.31 86 HIS A O 1
ATOM 691 N N . THR A 1 87 ? -2.925 10.000 -4.147 1.00 95.56 87 THR A N 1
ATOM 692 C CA . THR A 1 87 ? -3.264 10.405 -5.525 1.00 95.56 87 THR A CA 1
ATOM 693 C C . THR A 1 87 ? -2.248 11.377 -6.132 1.00 95.56 87 THR A C 1
ATOM 695 O O . THR A 1 87 ? -1.866 11.233 -7.292 1.00 95.56 87 THR A O 1
ATOM 698 N N . GLU A 1 88 ? -1.790 12.359 -5.352 1.00 96.94 88 GLU A N 1
ATOM 699 C CA . GLU A 1 88 ? -0.753 13.307 -5.776 1.00 96.94 88 GLU A CA 1
ATOM 700 C C . GLU A 1 88 ? 0.559 12.570 -6.062 1.00 96.94 88 GLU A C 1
ATOM 702 O O . GLU A 1 88 ? 1.127 12.715 -7.146 1.00 96.94 88 GLU A O 1
ATOM 707 N N . HIS A 1 89 ? 0.964 11.686 -5.145 1.00 97.25 89 HIS A N 1
ATOM 708 C CA . HIS A 1 89 ? 2.131 10.836 -5.329 1.00 97.25 89 HIS A CA 1
ATOM 709 C C . HIS A 1 89 ? 2.022 9.959 -6.582 1.00 97.25 89 HIS A C 1
ATOM 711 O O . HIS A 1 89 ? 2.989 9.876 -7.330 1.00 97.25 89 HIS A O 1
ATOM 717 N N . LEU A 1 90 ? 0.879 9.316 -6.849 1.00 96.44 90 LEU A N 1
ATOM 718 C CA . LEU A 1 90 ? 0.708 8.465 -8.033 1.00 96.44 90 LEU A CA 1
ATOM 719 C C . LEU A 1 90 ? 0.920 9.239 -9.336 1.00 96.44 90 LEU A C 1
ATOM 721 O O . LEU A 1 90 ? 1.553 8.714 -10.253 1.00 96.44 90 LEU A O 1
ATOM 725 N N . ARG A 1 91 ? 0.433 10.483 -9.404 1.00 96.06 91 ARG A N 1
ATOM 726 C CA . ARG A 1 91 ? 0.608 11.361 -10.566 1.00 96.06 91 ARG A CA 1
ATOM 727 C C . ARG A 1 91 ? 2.079 11.714 -10.779 1.00 96.06 91 ARG A C 1
ATOM 729 O O . ARG A 1 91 ? 2.590 11.572 -11.885 1.00 96.06 91 ARG A O 1
ATOM 736 N N . GLU A 1 92 ? 2.760 12.147 -9.723 1.00 97.12 92 GLU A N 1
ATOM 737 C CA . GLU A 1 92 ? 4.167 12.556 -9.795 1.00 97.12 92 GLU A CA 1
ATOM 738 C C . GLU A 1 92 ? 5.078 11.359 -10.058 1.00 97.12 92 GLU A C 1
ATOM 740 O O . GLU A 1 92 ? 5.847 11.354 -11.016 1.00 97.12 92 GLU A O 1
ATOM 745 N N . CYS A 1 93 ? 4.920 10.294 -9.275 1.00 96.81 93 CYS A N 1
ATOM 746 C CA . CYS A 1 93 ? 5.664 9.051 -9.419 1.00 96.81 93 CYS A CA 1
ATOM 747 C C . CYS A 1 93 ? 5.443 8.400 -10.791 1.00 96.81 93 CYS A C 1
ATOM 749 O O . CYS A 1 93 ? 6.387 7.867 -11.364 1.00 96.81 93 CYS A O 1
ATOM 751 N N . GLY A 1 94 ? 4.223 8.458 -11.333 1.00 96.00 94 GLY A N 1
ATOM 752 C CA . GLY A 1 94 ? 3.899 7.902 -12.648 1.00 96.00 94 GLY A CA 1
ATOM 753 C C . GLY A 1 94 ? 4.606 8.618 -13.801 1.00 96.00 94 GLY A C 1
ATOM 754 O O . GLY A 1 94 ? 4.950 7.974 -14.789 1.00 96.00 94 GLY A O 1
ATOM 755 N N . SER A 1 95 ? 4.863 9.922 -13.655 1.00 96.06 95 SER A N 1
ATOM 756 C CA . SER A 1 95 ? 5.585 10.728 -14.650 1.00 96.06 95 SER A CA 1
ATOM 757 C C . SER A 1 95 ? 7.103 10.522 -14.643 1.00 96.06 95 SER A C 1
ATOM 759 O O . SER A 1 95 ? 7.783 10.973 -15.560 1.00 96.06 95 SER A O 1
ATOM 761 N N . VAL A 1 96 ? 7.641 9.836 -13.629 1.00 96.56 96 VAL A N 1
ATOM 762 C CA . VAL A 1 96 ? 9.068 9.509 -13.558 1.00 96.56 96 VAL A CA 1
ATOM 763 C C . VAL A 1 96 ? 9.399 8.436 -14.587 1.00 96.56 96 VAL A C 1
ATOM 765 O O . VAL A 1 96 ? 8.760 7.384 -14.636 1.00 96.56 96 VAL A O 1
ATOM 768 N N . THR A 1 97 ? 10.444 8.677 -15.364 1.00 96.38 97 THR A N 1
ATOM 769 C CA . THR A 1 97 ? 11.015 7.690 -16.278 1.00 96.38 97 THR A CA 1
ATOM 770 C C . THR A 1 97 ? 11.931 6.728 -15.525 1.00 96.38 97 THR A C 1
ATOM 772 O O . THR A 1 97 ? 12.721 7.144 -14.677 1.00 96.38 97 THR A O 1
ATOM 775 N N . ILE A 1 98 ? 11.823 5.439 -15.828 1.00 94.94 98 ILE A N 1
ATOM 776 C CA . ILE A 1 98 ? 12.690 4.371 -15.328 1.00 94.94 98 ILE A CA 1
ATOM 777 C C . ILE A 1 98 ? 13.338 3.651 -16.511 1.00 94.94 98 ILE A C 1
ATOM 779 O O . ILE A 1 98 ? 12.725 3.540 -17.570 1.00 94.94 98 ILE A O 1
ATOM 783 N N . ALA A 1 99 ? 14.557 3.149 -16.335 1.00 95.88 99 ALA A N 1
ATOM 784 C CA . ALA A 1 99 ? 15.171 2.274 -17.325 1.00 95.88 99 ALA A CA 1
ATOM 785 C C . ALA A 1 99 ? 14.596 0.859 -17.182 1.00 95.88 99 ALA A C 1
ATOM 787 O O . ALA A 1 99 ? 14.508 0.327 -16.072 1.00 95.88 99 ALA A O 1
ATOM 788 N N . CYS A 1 100 ? 14.199 0.251 -18.294 1.00 95.56 100 CYS A N 1
ATOM 789 C CA . CYS A 1 100 ? 13.792 -1.143 -18.321 1.00 95.56 100 CYS A CA 1
ATOM 790 C C . CYS A 1 100 ? 15.008 -2.039 -18.022 1.00 95.56 100 CYS A C 1
ATOM 792 O O . CYS A 1 100 ? 16.010 -1.935 -18.722 1.00 95.56 100 CYS A O 1
ATOM 794 N N . PRO A 1 101 ? 14.950 -2.954 -17.041 1.00 94.00 101 PRO A N 1
ATOM 795 C CA . PRO A 1 101 ? 16.077 -3.832 -16.715 1.00 94.00 101 PRO A CA 1
ATOM 796 C C . PRO A 1 101 ? 16.357 -4.913 -17.775 1.00 94.00 101 PRO A C 1
ATOM 798 O O . PRO A 1 101 ? 17.347 -5.624 -17.648 1.00 94.00 101 PRO A O 1
ATOM 801 N N . ILE A 1 102 ? 15.497 -5.051 -18.794 1.00 94.25 102 ILE A N 1
ATOM 802 C CA . ILE A 1 102 ? 15.649 -6.027 -19.885 1.00 94.25 102 ILE A CA 1
ATOM 803 C C . ILE A 1 102 ? 16.264 -5.342 -21.111 1.00 94.25 102 ILE A C 1
ATOM 805 O O . ILE A 1 102 ? 17.387 -5.649 -21.493 1.00 94.25 102 ILE A O 1
ATOM 809 N N . CYS A 1 103 ? 15.564 -4.360 -21.691 1.00 94.50 103 CYS A N 1
ATOM 810 C CA . CYS A 1 103 ? 15.999 -3.688 -22.923 1.00 94.50 103 CYS A CA 1
ATOM 811 C C . CYS A 1 103 ? 16.689 -2.331 -22.712 1.00 94.50 103 CYS A C 1
ATOM 813 O O . CYS A 1 103 ? 17.081 -1.695 -23.688 1.00 94.50 103 CYS A O 1
ATOM 815 N N . ILE A 1 104 ? 16.825 -1.854 -21.468 1.00 94.38 104 ILE A N 1
ATOM 816 C CA . ILE A 1 104 ? 17.446 -0.562 -21.100 1.00 94.38 104 ILE A CA 1
ATOM 817 C C . ILE A 1 104 ? 16.676 0.676 -21.612 1.00 94.38 104 ILE A C 1
ATOM 819 O O . ILE A 1 104 ? 17.047 1.813 -21.318 1.00 94.38 104 ILE A O 1
ATOM 823 N N . GLU A 1 105 ? 15.550 0.491 -22.308 1.00 95.81 105 GLU A N 1
ATOM 824 C CA . GLU A 1 105 ? 14.699 1.590 -22.764 1.00 95.81 105 GLU A CA 1
ATOM 825 C C . GLU A 1 105 ? 14.143 2.401 -21.586 1.00 95.81 105 GLU A C 1
ATOM 827 O O . GLU A 1 105 ? 13.787 1.872 -20.533 1.00 95.81 105 GLU A O 1
ATOM 832 N N . ASN A 1 106 ? 14.052 3.711 -21.785 1.00 96.75 106 ASN A N 1
ATOM 833 C CA . ASN A 1 106 ? 13.478 4.640 -20.830 1.00 96.75 106 ASN A CA 1
ATOM 834 C C . ASN A 1 106 ? 11.949 4.645 -20.935 1.00 96.75 106 ASN A C 1
ATOM 836 O O . ASN A 1 106 ? 11.387 5.123 -21.917 1.00 96.75 106 ASN A O 1
ATOM 840 N N . VAL A 1 107 ? 11.276 4.173 -19.890 1.00 96.31 107 VAL A N 1
ATOM 841 C CA . VAL A 1 107 ? 9.822 3.996 -19.848 1.00 96.31 107 VAL A CA 1
ATOM 842 C C . VAL A 1 107 ? 9.229 4.828 -18.717 1.00 96.31 107 VAL A C 1
ATOM 844 O O . VAL A 1 107 ? 9.722 4.808 -17.590 1.00 96.31 107 VAL A O 1
ATOM 847 N N . CYS A 1 108 ? 8.143 5.556 -18.982 1.00 96.75 108 CYS A N 1
ATOM 848 C CA . CYS A 1 108 ? 7.379 6.208 -17.916 1.00 96.75 108 CYS A CA 1
ATOM 849 C C . CYS A 1 108 ? 6.842 5.156 -16.945 1.00 96.75 108 CYS A C 1
ATOM 851 O O . CYS A 1 108 ? 6.255 4.159 -17.360 1.00 96.75 108 CYS A O 1
ATOM 853 N N . ARG A 1 109 ? 6.978 5.388 -15.640 1.00 95.88 109 ARG A N 1
ATOM 854 C CA . ARG A 1 109 ? 6.597 4.398 -14.628 1.00 95.88 109 ARG A CA 1
ATOM 855 C C . ARG A 1 109 ? 5.117 4.013 -14.692 1.00 95.88 109 ARG A C 1
ATOM 857 O O . ARG A 1 109 ? 4.781 2.857 -14.455 1.00 95.88 109 ARG A O 1
ATOM 864 N N . SER A 1 110 ? 4.244 4.951 -15.059 1.00 95.94 110 SER A N 1
ATOM 865 C CA . SER A 1 110 ? 2.818 4.684 -15.301 1.00 95.94 110 SER A CA 1
ATOM 866 C C . SER A 1 110 ? 2.552 3.758 -16.497 1.00 95.94 110 SER A C 1
ATOM 868 O O . SER A 1 110 ? 1.524 3.091 -16.525 1.00 95.94 110 SER A O 1
ATOM 870 N N . ALA A 1 111 ? 3.471 3.693 -17.462 1.00 96.25 111 ALA A N 1
ATOM 871 C CA . ALA A 1 111 ? 3.395 2.847 -18.652 1.00 96.25 111 ALA A CA 1
ATOM 872 C C . ALA A 1 111 ? 4.220 1.552 -18.526 1.00 96.25 111 ALA A C 1
ATOM 874 O O . ALA A 1 111 ? 4.214 0.733 -19.442 1.00 96.25 111 ALA A O 1
ATOM 875 N N . ALA A 1 112 ? 4.918 1.347 -17.404 1.00 95.81 112 ALA A N 1
ATOM 876 C CA . ALA A 1 112 ? 5.849 0.235 -17.233 1.00 95.81 112 ALA A CA 1
ATOM 877 C C . ALA A 1 112 ? 5.175 -1.133 -17.399 1.00 95.81 112 ALA A C 1
ATOM 879 O O . ALA A 1 112 ? 5.701 -1.973 -18.116 1.00 95.81 112 ALA A O 1
ATOM 880 N N . VAL A 1 113 ? 3.999 -1.347 -16.793 1.00 95.62 113 VAL A N 1
ATOM 881 C CA . VAL A 1 113 ? 3.254 -2.617 -16.919 1.00 95.62 113 VAL A CA 1
ATOM 882 C C . VAL A 1 113 ? 2.964 -2.931 -18.386 1.00 95.62 113 VAL A C 1
ATOM 884 O O . VAL A 1 113 ? 3.307 -4.007 -18.856 1.00 95.62 113 VAL A O 1
ATOM 887 N N . PHE A 1 114 ? 2.426 -1.957 -19.124 1.00 95.88 114 PHE A N 1
ATOM 888 C CA . PHE A 1 114 ? 2.136 -2.119 -20.546 1.00 95.88 114 PHE A CA 1
ATOM 889 C C . PHE A 1 114 ? 3.401 -2.404 -21.365 1.00 95.88 114 PHE A C 1
ATOM 891 O O . PHE A 1 114 ? 3.384 -3.267 -22.235 1.00 95.88 114 PHE A O 1
ATOM 898 N N . HIS A 1 115 ? 4.513 -1.720 -21.073 1.00 95.69 115 HIS A N 1
ATOM 899 C CA . HIS A 1 115 ? 5.796 -2.010 -21.715 1.00 95.69 115 HIS A CA 1
ATOM 900 C C . HIS A 1 115 ? 6.241 -3.457 -21.456 1.00 95.69 115 HIS A C 1
ATOM 902 O O . HIS A 1 115 ? 6.639 -4.145 -22.389 1.00 95.69 115 HIS A O 1
ATOM 908 N N . PHE A 1 116 ? 6.146 -3.944 -20.218 1.00 95.50 116 PHE A N 1
ATOM 909 C CA . PHE A 1 116 ? 6.507 -5.322 -19.882 1.00 95.50 116 PHE A CA 1
ATOM 910 C C . PHE A 1 116 ? 5.612 -6.361 -20.566 1.00 95.50 116 PHE A C 1
ATOM 912 O O . PHE A 1 116 ? 6.123 -7.371 -21.049 1.00 95.50 116 PHE A O 1
ATOM 919 N N . GLU A 1 117 ? 4.314 -6.097 -20.679 1.00 94.94 117 GLU A N 1
ATOM 920 C CA . GLU A 1 117 ? 3.382 -6.977 -21.387 1.00 94.94 117 GLU A CA 1
ATOM 921 C C . GLU A 1 117 ? 3.648 -6.999 -22.892 1.00 94.94 117 GLU A C 1
ATOM 923 O O . GLU A 1 117 ? 3.765 -8.070 -23.485 1.00 94.94 117 GLU A O 1
ATOM 928 N N . ALA A 1 118 ? 3.767 -5.822 -23.508 1.00 94.50 118 ALA A N 1
ATOM 929 C CA . ALA A 1 118 ? 3.874 -5.683 -24.955 1.00 94.50 118 ALA A CA 1
ATOM 930 C C . ALA A 1 118 ? 5.262 -6.052 -25.496 1.00 94.50 118 ALA A C 1
ATOM 932 O O . ALA A 1 118 ? 5.352 -6.627 -26.577 1.00 94.50 118 ALA A O 1
ATOM 933 N N . MET A 1 119 ? 6.327 -5.718 -24.761 1.00 94.94 119 MET A N 1
ATOM 934 C CA . MET A 1 119 ? 7.708 -5.865 -25.237 1.00 94.94 119 MET A CA 1
ATOM 935 C C . MET A 1 119 ? 8.412 -7.100 -24.680 1.00 94.94 119 MET A C 1
ATOM 937 O O . MET A 1 119 ? 9.324 -7.593 -25.324 1.00 94.94 119 MET A O 1
ATOM 941 N N . HIS A 1 120 ? 8.001 -7.601 -23.509 1.00 94.00 120 HIS A N 1
ATOM 942 C CA . HIS A 1 120 ? 8.700 -8.692 -22.806 1.00 94.00 120 HIS A CA 1
ATOM 943 C C . HIS A 1 120 ? 7.796 -9.896 -22.502 1.00 94.00 120 HIS A C 1
ATOM 945 O O . HIS A 1 120 ? 8.254 -10.909 -21.970 1.00 94.00 120 HIS A O 1
ATOM 951 N N . GLY A 1 121 ? 6.497 -9.793 -22.818 1.00 93.25 121 GLY A N 1
ATOM 952 C CA . GLY A 1 121 ? 5.483 -10.820 -22.565 1.00 93.25 121 GLY A CA 1
ATOM 953 C C . GLY A 1 121 ? 5.185 -11.086 -21.086 1.00 93.25 121 GLY A C 1
ATOM 954 O O . GLY A 1 121 ? 4.514 -12.071 -20.768 1.00 93.25 121 GLY A O 1
ATOM 955 N N . ILE A 1 122 ? 5.660 -10.230 -20.179 1.00 94.25 122 ILE A N 1
ATOM 956 C CA . ILE A 1 122 ? 5.436 -10.367 -18.738 1.00 94.25 122 ILE A CA 1
ATOM 957 C C . ILE A 1 122 ? 4.054 -9.806 -18.405 1.00 94.25 122 ILE A C 1
ATOM 959 O O . ILE A 1 122 ? 3.841 -8.603 -18.513 1.00 94.25 122 ILE A O 1
ATOM 963 N N . GLN A 1 123 ? 3.140 -10.666 -17.957 1.00 93.25 123 GLN A N 1
ATOM 964 C CA . GLN A 1 123 ? 1.776 -10.270 -17.598 1.00 93.25 123 GLN A CA 1
ATOM 965 C C . GLN A 1 123 ? 1.748 -9.417 -16.323 1.00 93.25 123 GLN A C 1
ATOM 967 O O . GLN A 1 123 ? 2.550 -9.640 -15.407 1.00 93.25 123 GLN A O 1
ATOM 972 N N . ALA A 1 124 ? 0.794 -8.486 -16.221 1.00 91.12 124 ALA A N 1
ATOM 973 C CA . ALA A 1 124 ? 0.629 -7.621 -15.054 1.00 91.12 124 ALA A CA 1
ATOM 974 C C . ALA A 1 124 ? 0.578 -8.391 -13.725 1.00 91.12 124 ALA A C 1
ATOM 976 O O . ALA A 1 124 ? 1.168 -7.950 -12.741 1.00 91.12 124 ALA A O 1
ATOM 977 N N . GLU A 1 125 ? -0.060 -9.565 -13.680 1.00 93.38 125 GLU A N 1
ATOM 978 C CA . GLU A 1 125 ? -0.195 -10.375 -12.461 1.00 93.38 125 GLU A CA 1
ATOM 979 C C . GLU A 1 125 ? 1.136 -10.967 -11.977 1.00 93.38 125 GLU A C 1
ATOM 981 O O . GLU A 1 125 ? 1.262 -11.378 -10.820 1.00 93.38 125 GLU A O 1
ATOM 986 N N . GLN A 1 126 ? 2.139 -11.029 -12.855 1.00 93.62 126 GLN A N 1
ATOM 987 C CA . GLN A 1 126 ? 3.482 -11.498 -12.520 1.00 93.62 126 GLN A CA 1
ATOM 988 C C . GLN A 1 126 ? 4.326 -10.405 -11.857 1.00 93.62 126 GLN A C 1
ATOM 990 O O . GLN A 1 126 ? 5.352 -10.717 -11.248 1.00 93.62 126 GLN A O 1
ATOM 995 N N . LEU A 1 127 ? 3.896 -9.146 -11.954 1.00 93.81 127 LEU A N 1
ATOM 996 C CA . LEU A 1 127 ? 4.574 -7.986 -11.396 1.00 93.81 127 LEU A CA 1
ATOM 997 C C . LEU A 1 127 ? 3.806 -7.476 -10.177 1.00 93.81 127 LEU A C 1
ATOM 999 O O . LEU A 1 127 ? 2.585 -7.353 -10.165 1.00 93.81 127 LEU A O 1
ATOM 1003 N N . ARG A 1 128 ? 4.536 -7.164 -9.112 1.00 92.88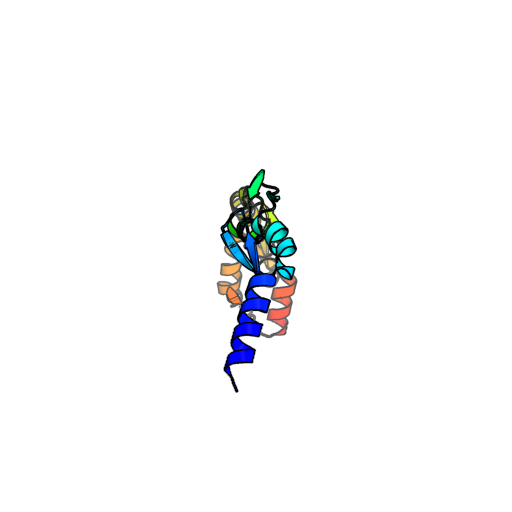 128 ARG A N 1
ATOM 1004 C CA . ARG A 1 128 ? 3.974 -6.697 -7.847 1.00 92.88 128 ARG A CA 1
ATOM 1005 C C . ARG A 1 128 ? 4.550 -5.341 -7.487 1.00 92.88 128 ARG A C 1
ATOM 1007 O O . ARG A 1 128 ? 5.762 -5.115 -7.527 1.00 92.88 128 ARG A O 1
ATOM 1014 N N . SER A 1 129 ? 3.663 -4.434 -7.096 1.00 89.75 129 SER A N 1
ATOM 1015 C CA . SER A 1 129 ? 4.063 -3.189 -6.450 1.00 89.75 129 SER A CA 1
ATOM 1016 C C . SER A 1 129 ? 4.668 -3.480 -5.070 1.00 89.75 129 SER A C 1
ATOM 1018 O O . SER A 1 129 ? 4.362 -4.500 -4.448 1.00 89.75 129 SER A O 1
ATOM 1020 N N . GLY A 1 130 ? 5.551 -2.599 -4.589 1.00 88.25 130 GLY A N 1
ATOM 1021 C CA . GLY A 1 130 ? 6.231 -2.772 -3.296 1.00 88.25 130 GLY A CA 1
ATOM 1022 C C . GLY A 1 130 ? 7.330 -3.832 -3.263 1.00 88.25 130 GLY A C 1
ATOM 1023 O O . GLY A 1 130 ? 7.901 -4.077 -2.205 1.00 88.25 130 GLY A O 1
ATOM 1024 N N . VAL A 1 131 ? 7.658 -4.430 -4.407 1.00 91.62 131 VAL A N 1
ATOM 1025 C CA . VAL A 1 131 ? 8.844 -5.270 -4.578 1.00 91.62 131 VAL A CA 1
ATOM 1026 C C . VAL A 1 131 ? 9.761 -4.582 -5.598 1.00 91.62 131 VAL A C 1
ATOM 1028 O O . VAL A 1 131 ? 9.248 -3.990 -6.558 1.00 91.62 131 VAL A O 1
ATOM 1031 N N . PRO A 1 132 ? 11.095 -4.590 -5.411 1.00 94.12 132 PRO A N 1
ATOM 1032 C CA . PRO A 1 132 ? 12.015 -4.010 -6.384 1.00 94.12 132 PRO A CA 1
ATOM 1033 C C . PRO A 1 132 ? 11.779 -4.585 -7.784 1.00 94.12 132 PRO A C 1
ATOM 1035 O O . PRO A 1 132 ? 11.524 -5.778 -7.946 1.00 94.12 132 PRO A O 1
ATOM 1038 N N . LEU A 1 133 ? 11.794 -3.722 -8.801 1.00 92.75 133 LEU A N 1
ATOM 1039 C CA . LEU A 1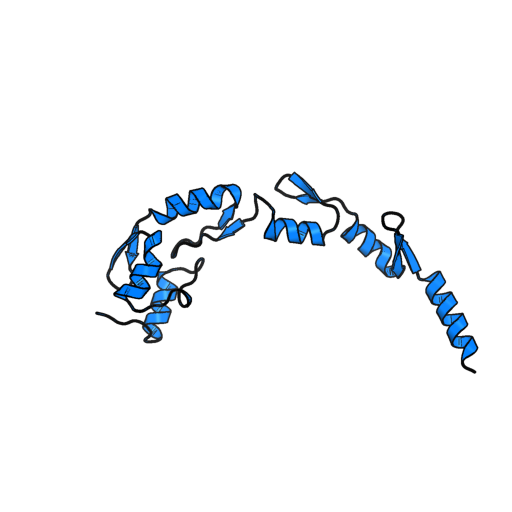 133 ? 11.498 -4.139 -10.174 1.00 92.75 133 LEU A CA 1
ATOM 1040 C C . LEU A 1 133 ? 12.578 -5.086 -10.711 1.00 92.75 133 LEU A C 1
ATOM 1042 O O . LEU A 1 133 ? 12.254 -6.101 -11.319 1.00 92.75 133 LEU A O 1
ATOM 1046 N N . GLU A 1 134 ? 13.841 -4.771 -10.431 1.00 92.38 134 GLU A N 1
ATOM 1047 C CA . GLU A 1 134 ? 15.007 -5.557 -10.843 1.00 92.38 134 GLU A CA 1
ATOM 1048 C C . GLU A 1 134 ? 14.942 -6.990 -10.301 1.00 92.38 134 GLU A C 1
ATOM 1050 O O . GLU A 1 134 ? 15.071 -7.935 -11.074 1.00 92.38 134 GLU A O 1
ATOM 1055 N N . ASP A 1 135 ? 14.628 -7.162 -9.013 1.00 94.12 135 ASP A N 1
ATOM 1056 C CA . ASP A 1 135 ? 14.518 -8.481 -8.377 1.00 94.12 135 ASP A CA 1
ATOM 1057 C C . ASP A 1 135 ? 13.430 -9.350 -9.024 1.00 94.12 135 ASP A C 1
ATOM 1059 O O . ASP A 1 135 ? 13.619 -10.543 -9.270 1.00 94.12 135 ASP A O 1
ATOM 1063 N N . GLN A 1 136 ? 12.269 -8.753 -9.310 1.00 93.88 136 GLN A N 1
ATOM 1064 C CA . GLN A 1 136 ? 11.142 -9.466 -9.915 1.00 93.88 136 GLN A CA 1
ATOM 1065 C C . GLN A 1 136 ? 11.440 -9.867 -11.352 1.00 93.88 136 GLN A C 1
ATOM 1067 O O . GLN A 1 136 ? 11.149 -10.994 -11.749 1.00 93.88 136 GLN A O 1
ATOM 1072 N N . VAL A 1 137 ? 12.037 -8.959 -12.122 1.00 93.62 137 VAL A N 1
ATOM 1073 C CA . VAL A 1 137 ? 12.423 -9.237 -13.501 1.00 93.62 137 VAL A CA 1
ATOM 1074 C C . VAL A 1 137 ? 13.515 -10.303 -13.543 1.00 93.62 137 VAL A C 1
ATOM 1076 O O . VAL A 1 137 ? 13.373 -11.269 -14.287 1.00 93.62 137 VAL A O 1
ATOM 1079 N N . ALA A 1 138 ? 14.545 -10.207 -12.700 1.00 92.88 138 ALA A N 1
ATOM 1080 C CA . ALA A 1 138 ? 15.596 -11.218 -12.613 1.00 92.88 138 ALA A CA 1
ATOM 1081 C C . ALA A 1 138 ? 15.022 -12.612 -12.305 1.00 92.88 138 ALA A C 1
ATOM 1083 O O . ALA A 1 138 ? 15.404 -13.598 -12.938 1.00 92.88 138 ALA A O 1
ATOM 1084 N N . ALA A 1 139 ? 14.050 -12.700 -11.390 1.00 93.69 139 ALA A N 1
ATOM 1085 C CA . ALA A 1 139 ? 13.365 -13.952 -11.080 1.00 93.69 139 ALA A CA 1
ATOM 1086 C C . ALA A 1 139 ? 12.545 -14.499 -12.265 1.00 93.69 139 ALA A C 1
ATOM 1088 O O . ALA A 1 139 ? 12.494 -15.712 -12.473 1.00 93.69 139 ALA A O 1
ATOM 1089 N N . LEU A 1 140 ? 11.909 -13.628 -13.053 1.00 93.69 140 LEU A N 1
ATOM 1090 C CA . LEU A 1 140 ? 11.143 -14.025 -14.239 1.00 93.69 140 LEU A CA 1
ATOM 1091 C C . LEU A 1 140 ? 12.044 -14.486 -15.389 1.00 93.69 140 LEU A C 1
ATOM 1093 O O . LEU A 1 140 ? 11.724 -15.490 -16.030 1.00 93.69 140 LEU A O 1
ATOM 1097 N N . ILE A 1 141 ? 13.180 -13.817 -15.600 1.00 91.12 141 ILE A N 1
ATOM 1098 C CA . ILE A 1 141 ? 14.213 -14.233 -16.560 1.00 91.12 141 ILE A CA 1
ATOM 1099 C C . ILE A 1 141 ? 14.748 -15.612 -16.169 1.00 91.12 141 ILE A C 1
ATOM 1101 O O . ILE A 1 141 ? 14.757 -16.527 -16.989 1.00 91.12 141 ILE A O 1
ATOM 1105 N N . ALA A 1 142 ? 15.113 -15.801 -14.896 1.00 91.56 142 ALA A N 1
ATOM 1106 C CA . ALA A 1 142 ? 15.596 -17.087 -14.393 1.00 91.56 142 ALA A CA 1
ATOM 1107 C C . ALA A 1 142 ? 14.559 -18.218 -14.545 1.00 91.56 142 ALA A C 1
ATOM 1109 O O . ALA A 1 142 ? 14.925 -19.381 -14.695 1.00 91.56 142 ALA A O 1
ATOM 1110 N N . ALA A 1 143 ? 13.267 -17.883 -14.532 1.00 91.19 143 ALA A N 1
ATOM 1111 C CA . ALA A 1 143 ? 12.173 -18.824 -14.751 1.00 91.19 143 ALA A CA 1
ATOM 1112 C C . ALA A 1 143 ? 11.840 -19.067 -16.239 1.00 91.19 143 ALA A C 1
ATOM 1114 O O . ALA A 1 143 ? 10.901 -19.814 -16.517 1.00 91.19 143 ALA A O 1
ATOM 1115 N N . GLY A 1 144 ? 12.549 -18.434 -17.184 1.00 85.88 144 GLY A N 1
ATOM 1116 C CA . GLY A 1 144 ? 12.280 -18.539 -18.622 1.00 85.88 144 GLY A CA 1
ATOM 1117 C C . GLY A 1 144 ? 10.936 -17.934 -19.042 1.00 85.88 144 GLY A C 1
ATOM 1118 O O . GLY A 1 144 ? 10.332 -18.389 -20.009 1.00 85.88 144 GLY A O 1
ATOM 1119 N N . LYS A 1 145 ? 10.428 -16.952 -18.286 1.00 83.00 145 LYS A N 1
ATOM 1120 C CA . LYS A 1 145 ? 9.113 -16.317 -18.501 1.00 83.00 145 LYS A CA 1
ATOM 1121 C C . LYS A 1 145 ? 9.201 -14.965 -19.212 1.00 83.00 145 LYS A C 1
ATOM 1123 O O . LYS A 1 145 ? 8.296 -14.148 -19.069 1.00 83.00 145 LYS A O 1
ATOM 1128 N N . VAL A 1 146 ? 10.302 -14.718 -19.910 1.00 81.69 146 VAL A N 1
ATOM 1129 C CA . VAL A 1 146 ? 10.577 -13.476 -20.634 1.00 81.69 146 VAL A CA 1
ATOM 1130 C C . VAL A 1 146 ? 10.914 -13.846 -22.069 1.00 81.69 146 VAL A C 1
ATOM 1132 O O . VAL A 1 146 ? 11.701 -14.768 -22.289 1.00 81.69 146 VAL A O 1
ATOM 1135 N N . TYR A 1 147 ? 10.303 -13.152 -23.023 1.00 72.12 147 TYR A N 1
ATOM 1136 C CA . TYR A 1 147 ? 10.670 -13.253 -24.432 1.00 72.12 147 TYR A CA 1
ATOM 1137 C C . TYR A 1 147 ? 11.545 -12.050 -24.789 1.00 72.12 147 TYR A C 1
ATOM 1139 O O . TYR A 1 147 ? 11.148 -10.923 -24.511 1.00 72.12 147 TYR A O 1
ATOM 1147 N N . ASP A 1 148 ? 12.702 -12.291 -25.405 1.00 59.47 148 ASP A N 1
ATOM 1148 C CA . ASP A 1 148 ? 13.447 -11.248 -26.117 1.00 59.47 148 ASP A CA 1
ATOM 1149 C C . ASP A 1 148 ? 12.937 -11.215 -27.567 1.00 59.47 148 ASP A C 1
ATOM 1151 O O . ASP A 1 148 ? 12.925 -12.254 -28.238 1.00 59.47 148 ASP A O 1
ATOM 1155 N N . PHE A 1 149 ? 12.486 -10.045 -28.029 1.00 53.66 149 PHE A N 1
ATOM 1156 C CA . PHE A 1 149 ? 12.153 -9.781 -29.435 1.00 53.66 149 PHE A CA 1
ATOM 1157 C C . PHE A 1 149 ? 13.313 -9.098 -30.160 1.00 53.66 149 PHE A C 1
ATOM 1159 O O . PHE A 1 149 ? 13.934 -8.189 -29.562 1.00 53.66 149 PHE A O 1
#

Secondary structure (DSSP, 8-state):
--HHHHHHHHHHHHHTEEE-TTT--EEEGGGHHHHIIIII--EE-TTS-EESSHHHHHHIIIII-TT-EEE--STT---EEEHHHHHHHHHHHHHSEEE-TTT--EEEGGGHHHHHHHHH---GGG--TTS-HHHHHHHHHHTT-----

Foldseek 3Di:
DCPVVVVVVVVVQVVQWDQDPVPRDIDGVVCVVVCCCQAADWDADPLRDTDGHNVVVVCCLPPPRQQRWDFQFFAQGQDTGRNVCNVVCNVVQQQDWDQDPPPRDTDRSVCVQVCCCPAWVQHPVLGGGNDHNNVSVVVCVVVVNTDHD